Protein AF-A0A644VSB3-F1 (afdb_monomer_lite)

Foldseek 3Di:
DVVVVVVVVVVVQLPDPVNLVVLLVQLLVLLLVLLLCVPPVVVVCVVCVVVVVVNVVSVVSNCPPPPPVPDDPVVVVVVVVVVVVSSVVSNVVSVVVVVVD

pLDDT: mean 81.95, std 6.51, range [53.31, 89.56]

Secondary structure (DSSP, 8-state):
-HHHHHHHHHHHHHHSHHHHHHHHHHHHHHHHHHHHHHHH-HHHHHH-HHHHHHHHHHHHGGGTT--GGGS-HHHHHHHHHHHHHHHHHHHHHHHHHHHH-

Organism: NCBI:txid1076179

Radius of gyration: 17.25 Å; chains: 1; bounding box: 35×24×54 Å

Sequence (101 aa):
MKTNYFIRNIKVLCNKKIFIYFVRGIGWIVLPIAIHIGLFHKGVLDEYPILSLVFVLIFLLTDYKVKYKDMKTSKRVIILLSYLVACIICGYIVYIIGCKF

Structure (mmCIF, N/CA/C/O backbone):
data_AF-A0A644VSB3-F1
#
_entry.id   AF-A0A644VSB3-F1
#
loop_
_atom_site.group_PDB
_atom_site.id
_atom_site.type_symbol
_atom_site.label_atom_id
_atom_site.label_alt_id
_atom_site.label_comp_id
_atom_site.label_asym_id
_atom_site.label_entity_id
_atom_site.label_seq_id
_atom_site.pdbx_PDB_ins_code
_atom_site.Cartn_x
_atom_site.Cartn_y
_atom_site.Cartn_z
_atom_site.occupancy
_atom_site.B_iso_or_equiv
_atom_site.auth_seq_id
_atom_site.auth_comp_id
_atom_site.auth_asym_id
_atom_site.auth_atom_id
_atom_site.pdbx_PDB_model_num
ATOM 1 N N . MET A 1 1 ? 7.104 -13.230 32.520 1.00 56.09 1 MET A N 1
ATOM 2 C CA . MET A 1 1 ? 6.614 -11.859 32.828 1.00 56.09 1 MET A CA 1
ATOM 3 C C . MET A 1 1 ? 7.087 -10.787 31.826 1.00 56.09 1 MET A C 1
ATOM 5 O O . MET A 1 1 ? 6.279 -9.945 31.454 1.00 56.09 1 MET A O 1
ATOM 9 N N . LYS A 1 2 ? 8.336 -10.833 31.319 1.00 57.22 2 LYS A N 1
ATOM 10 C CA . LYS A 1 2 ? 8.888 -9.885 30.315 1.00 57.22 2 LYS A CA 1
ATOM 11 C C . LYS A 1 2 ? 8.125 -9.835 28.975 1.00 57.22 2 LYS A C 1
ATOM 13 O O . LYS A 1 2 ? 7.913 -8.757 28.429 1.00 57.22 2 LYS A O 1
ATOM 18 N N . THR A 1 3 ? 7.648 -10.979 28.483 1.00 61.91 3 THR A N 1
ATOM 19 C CA . THR A 1 3 ? 6.944 -11.096 27.190 1.00 61.91 3 THR A CA 1
ATOM 20 C C . THR A 1 3 ? 5.630 -10.306 27.154 1.00 61.91 3 THR A C 1
ATOM 22 O O . THR A 1 3 ? 5.339 -9.632 26.169 1.00 61.91 3 THR A O 1
ATOM 25 N N . ASN A 1 4 ? 4.878 -10.283 28.262 1.00 67.12 4 ASN A N 1
ATOM 26 C CA . ASN A 1 4 ? 3.623 -9.527 28.361 1.00 67.12 4 ASN A CA 1
ATOM 27 C C . ASN A 1 4 ? 3.839 -8.009 28.332 1.00 67.12 4 ASN A C 1
ATOM 29 O O . ASN A 1 4 ? 3.020 -7.281 27.772 1.00 67.12 4 ASN A O 1
ATOM 33 N N . TYR A 1 5 ? 4.951 -7.523 28.886 1.00 70.19 5 TYR A N 1
ATOM 34 C CA . TYR A 1 5 ? 5.306 -6.104 28.826 1.00 70.19 5 TYR A CA 1
ATOM 35 C C . TYR A 1 5 ? 5.693 -5.669 27.410 1.00 70.19 5 TYR A C 1
ATOM 37 O O . TYR A 1 5 ? 5.252 -4.619 26.942 1.00 70.19 5 TYR A O 1
ATOM 45 N N . PHE A 1 6 ? 6.460 -6.502 26.704 1.00 71.75 6 PHE A N 1
ATOM 46 C CA . PHE A 1 6 ? 6.876 -6.231 25.330 1.00 71.75 6 PHE A CA 1
ATOM 47 C C . PHE A 1 6 ? 5.682 -6.171 24.365 1.00 71.75 6 PHE A C 1
ATOM 49 O O . PHE A 1 6 ? 5.517 -5.190 23.639 1.00 71.75 6 PHE A O 1
ATOM 56 N N . ILE A 1 7 ? 4.781 -7.159 24.436 1.00 74.88 7 ILE A N 1
ATOM 57 C CA . ILE A 1 7 ? 3.549 -7.193 23.631 1.00 74.88 7 ILE A CA 1
ATOM 58 C C . ILE A 1 7 ? 2.678 -5.958 23.912 1.00 74.88 7 ILE A C 1
ATOM 60 O O . ILE A 1 7 ? 2.122 -5.355 22.989 1.00 74.88 7 ILE A O 1
ATOM 64 N N . ARG A 1 8 ? 2.587 -5.528 25.180 1.00 76.44 8 ARG A N 1
ATOM 65 C CA . ARG A 1 8 ? 1.825 -4.332 25.562 1.00 76.44 8 ARG A CA 1
ATOM 66 C C . ARG A 1 8 ? 2.420 -3.061 24.955 1.00 76.44 8 ARG A C 1
ATOM 68 O O . ARG A 1 8 ? 1.668 -2.250 24.417 1.00 76.44 8 ARG A O 1
ATOM 75 N N . ASN A 1 9 ? 3.742 -2.907 24.983 1.00 79.94 9 ASN A N 1
ATOM 76 C CA . ASN A 1 9 ? 4.417 -1.749 24.392 1.00 79.94 9 ASN A CA 1
ATOM 77 C C . ASN A 1 9 ? 4.254 -1.684 22.870 1.00 79.94 9 ASN A C 1
ATOM 79 O O . ASN A 1 9 ? 3.960 -0.609 22.344 1.00 79.94 9 ASN A O 1
ATOM 83 N N . ILE A 1 10 ? 4.355 -2.818 22.168 1.00 78.69 10 ILE A N 1
ATOM 84 C CA . ILE A 1 10 ? 4.089 -2.876 20.722 1.00 78.69 10 ILE A CA 1
ATOM 85 C C . ILE A 1 10 ? 2.650 -2.450 20.432 1.00 78.69 10 ILE A C 1
ATOM 87 O O . ILE A 1 10 ? 2.411 -1.604 19.572 1.00 78.69 10 ILE A O 1
ATOM 91 N N . LYS A 1 11 ? 1.679 -2.969 21.190 1.00 79.81 11 LYS A N 1
ATOM 92 C CA . LYS A 1 11 ? 0.265 -2.618 21.009 1.00 79.81 11 LYS A CA 1
ATOM 93 C C . LYS A 1 11 ? 0.015 -1.117 21.185 1.00 79.81 11 LYS A C 1
ATOM 95 O O . LYS A 1 11 ? -0.740 -0.531 20.406 1.00 79.81 11 LYS A O 1
ATOM 100 N N . VAL A 1 12 ? 0.661 -0.494 22.174 1.00 81.88 12 VAL A N 1
ATOM 101 C CA . VAL A 1 12 ? 0.588 0.956 22.412 1.00 81.88 12 VAL A CA 1
ATOM 102 C C . VAL A 1 12 ? 1.189 1.730 21.240 1.00 81.88 12 VAL A C 1
ATOM 104 O O . VAL A 1 12 ? 0.543 2.649 20.736 1.00 81.88 12 VAL A O 1
ATOM 107 N N . LEU A 1 13 ? 2.372 1.339 20.759 1.00 79.56 13 LEU A N 1
ATOM 108 C CA . LEU A 1 13 ? 3.027 1.979 19.617 1.00 79.56 13 LEU A CA 1
ATOM 109 C C . LEU A 1 13 ? 2.170 1.881 18.349 1.00 79.56 13 LEU A C 1
ATOM 111 O O . LEU A 1 13 ? 1.865 2.900 17.732 1.00 79.56 13 LEU A O 1
ATOM 115 N N . CYS A 1 14 ? 1.688 0.681 18.022 1.00 79.94 14 CYS A N 1
ATOM 116 C CA . CYS A 1 14 ? 0.847 0.420 16.858 1.00 79.94 14 CYS A CA 1
ATOM 117 C C . CYS A 1 14 ? -0.478 1.199 16.876 1.00 79.94 14 CYS A C 1
ATOM 119 O O . CYS A 1 14 ? -1.091 1.375 15.823 1.00 79.94 14 CYS A O 1
ATOM 121 N N . ASN A 1 15 ? -0.983 1.597 18.052 1.00 84.81 15 ASN A N 1
ATOM 122 C CA . ASN A 1 15 ? -2.210 2.387 18.219 1.00 84.81 15 ASN A CA 1
ATOM 123 C C . ASN A 1 15 ? -1.987 3.902 18.111 1.00 84.81 15 ASN A C 1
ATOM 125 O O . ASN A 1 15 ? -2.969 4.642 18.016 1.00 84.81 15 ASN A O 1
ATOM 129 N N . LYS A 1 16 ? -0.740 4.388 18.108 1.00 88.00 16 LYS A N 1
ATOM 130 C CA . LYS A 1 16 ? -0.477 5.817 17.917 1.00 88.00 16 LYS A CA 1
ATOM 131 C C . LYS A 1 16 ? -0.878 6.228 16.503 1.00 88.00 16 LYS A C 1
ATOM 133 O O . LYS A 1 16 ? -0.476 5.587 15.535 1.00 88.00 16 LYS A O 1
ATOM 138 N N . LYS A 1 17 ? -1.612 7.342 16.377 1.00 84.88 17 LYS A N 1
ATOM 139 C CA . LYS A 1 17 ? -2.024 7.899 15.074 1.00 84.88 17 LYS A CA 1
ATOM 140 C C . LYS A 1 17 ? -0.834 8.050 14.123 1.00 84.88 17 LYS A C 1
ATOM 142 O O . LYS A 1 17 ? -0.920 7.619 12.983 1.00 84.88 17 LYS A O 1
ATOM 147 N N . ILE A 1 18 ? 0.284 8.575 14.628 1.00 85.44 18 ILE A N 1
ATOM 148 C CA . ILE A 1 18 ? 1.532 8.766 13.871 1.00 85.44 18 ILE A CA 1
ATOM 149 C C . ILE A 1 18 ? 2.010 7.452 13.245 1.00 85.44 18 ILE A C 1
ATOM 151 O O . ILE A 1 18 ? 2.289 7.411 12.055 1.00 85.44 18 ILE A O 1
ATOM 155 N N . PHE A 1 19 ? 2.038 6.363 14.018 1.00 86.81 19 PHE A N 1
ATOM 156 C CA . PHE A 1 19 ? 2.463 5.058 13.514 1.00 86.81 19 PHE A CA 1
ATOM 157 C C . PHE A 1 19 ? 1.500 4.515 12.452 1.00 86.81 19 PHE A C 1
ATOM 159 O O . PHE A 1 19 ? 1.931 3.958 11.449 1.00 86.81 19 PHE A O 1
ATOM 166 N N . ILE A 1 20 ? 0.192 4.709 12.641 1.00 87.75 20 ILE A N 1
ATOM 167 C CA . ILE A 1 20 ? -0.815 4.300 11.654 1.00 87.75 20 ILE A CA 1
ATOM 168 C C . ILE A 1 20 ? -0.594 5.044 10.334 1.00 87.75 20 ILE A C 1
ATOM 170 O O . ILE A 1 20 ? -0.508 4.403 9.293 1.00 87.75 20 ILE A O 1
ATOM 174 N N . TYR A 1 21 ? -0.461 6.372 10.369 1.00 85.44 21 TYR A N 1
ATOM 175 C CA . TYR A 1 21 ? -0.207 7.165 9.164 1.00 85.44 21 TYR A CA 1
ATOM 176 C C . TYR A 1 21 ? 1.143 6.841 8.520 1.00 85.44 21 TYR A C 1
ATOM 178 O O . TYR A 1 21 ? 1.222 6.813 7.298 1.00 85.44 21 TYR A O 1
ATOM 186 N N . PHE A 1 22 ? 2.168 6.531 9.316 1.00 87.50 22 PHE A N 1
ATOM 187 C CA . PHE A 1 22 ? 3.471 6.097 8.816 1.00 87.50 22 PHE A CA 1
ATOM 188 C C . PHE A 1 22 ? 3.370 4.801 8.000 1.00 87.50 22 PHE A C 1
ATOM 190 O O . PHE A 1 22 ? 3.813 4.760 6.856 1.00 87.50 22 PHE A O 1
ATOM 197 N N . VAL A 1 23 ? 2.710 3.771 8.544 1.00 87.62 23 VAL A N 1
ATOM 198 C CA . VAL A 1 23 ? 2.491 2.494 7.839 1.00 87.62 23 VAL A CA 1
ATOM 199 C C . VAL A 1 23 ? 1.692 2.701 6.551 1.00 87.62 23 VAL A C 1
ATOM 201 O O . VAL A 1 23 ? 2.045 2.148 5.511 1.00 87.62 23 VAL A O 1
ATOM 204 N N . ARG A 1 24 ? 0.655 3.546 6.590 1.00 88.56 24 ARG A N 1
ATOM 205 C CA . ARG A 1 24 ? -0.122 3.873 5.387 1.00 88.56 24 ARG A CA 1
ATOM 206 C C . ARG A 1 24 ? 0.714 4.602 4.341 1.00 88.56 24 ARG A C 1
ATOM 208 O O . ARG A 1 24 ? 0.608 4.282 3.164 1.00 88.56 24 ARG A O 1
ATOM 215 N N . GLY A 1 25 ? 1.545 5.555 4.764 1.00 85.88 25 GLY A N 1
ATOM 216 C CA . GLY A 1 25 ? 2.443 6.302 3.884 1.00 85.88 25 GLY A CA 1
ATOM 217 C C . GLY A 1 25 ? 3.420 5.391 3.144 1.00 85.88 25 GLY A C 1
ATOM 218 O O . GLY A 1 25 ? 3.588 5.544 1.939 1.00 85.88 25 GLY A O 1
ATOM 219 N N . ILE A 1 26 ? 3.981 4.388 3.830 1.00 88.00 26 ILE A N 1
ATOM 220 C CA . ILE A 1 26 ? 4.821 3.364 3.191 1.00 88.00 26 ILE A CA 1
ATOM 221 C C . ILE A 1 26 ? 4.044 2.650 2.083 1.00 88.00 26 ILE A C 1
ATOM 223 O O . ILE A 1 26 ? 4.533 2.567 0.961 1.00 88.00 26 ILE A O 1
ATOM 227 N N . GLY A 1 27 ? 2.819 2.198 2.364 1.00 86.12 27 GLY A N 1
ATOM 228 C CA . GLY A 1 27 ? 1.976 1.551 1.357 1.00 86.12 27 GLY A CA 1
ATOM 229 C C . GLY A 1 27 ? 1.748 2.422 0.111 1.00 86.12 27 GLY A C 1
ATOM 230 O O . GLY A 1 27 ? 1.848 1.931 -1.012 1.00 86.12 27 GLY A O 1
ATOM 231 N N . TRP A 1 28 ? 1.521 3.726 0.300 1.00 84.75 28 TRP A N 1
ATOM 232 C CA . TRP A 1 28 ? 1.327 4.678 -0.800 1.00 84.75 28 TRP A CA 1
ATOM 233 C C . TRP A 1 28 ? 2.592 4.932 -1.625 1.00 84.75 28 TRP A C 1
ATOM 235 O O . TRP A 1 28 ? 2.480 5.154 -2.825 1.00 84.75 28 TRP A O 1
ATOM 245 N N . ILE A 1 29 ? 3.781 4.884 -1.017 1.00 86.31 29 ILE A N 1
ATOM 246 C CA . ILE A 1 29 ? 5.067 5.036 -1.723 1.00 86.31 29 ILE A CA 1
ATOM 247 C C . ILE A 1 29 ? 5.420 3.768 -2.504 1.00 86.31 29 ILE A C 1
ATOM 249 O O . ILE A 1 29 ? 5.966 3.842 -3.602 1.00 86.31 29 ILE A O 1
ATOM 253 N N . VAL A 1 30 ? 5.103 2.595 -1.957 1.00 87.25 30 VAL A N 1
ATOM 254 C CA . VAL A 1 30 ? 5.406 1.317 -2.613 1.00 87.25 30 VAL A CA 1
ATOM 255 C C . VAL A 1 30 ? 4.531 1.083 -3.845 1.00 87.25 30 VAL A C 1
ATOM 257 O O . VAL A 1 30 ? 4.990 0.469 -4.805 1.00 87.25 30 VAL A O 1
ATOM 260 N N . LEU A 1 31 ? 3.313 1.626 -3.866 1.00 84.50 31 LEU A N 1
ATOM 261 C CA . LEU A 1 31 ? 2.397 1.513 -5.000 1.00 84.50 31 LEU A CA 1
ATOM 262 C C . LEU A 1 31 ? 3.003 1.973 -6.350 1.00 84.50 31 LEU A C 1
ATOM 264 O O . LEU A 1 31 ? 3.047 1.158 -7.271 1.00 84.50 31 LEU A O 1
ATOM 268 N N . PRO A 1 32 ? 3.503 3.215 -6.517 1.00 84.00 32 PRO A N 1
ATOM 269 C CA . PRO A 1 32 ? 4.103 3.650 -7.779 1.00 84.00 32 PRO A CA 1
ATOM 270 C C . PRO A 1 32 ? 5.374 2.869 -8.138 1.00 84.00 32 PRO A C 1
ATOM 272 O O . PRO A 1 32 ? 5.617 2.642 -9.319 1.00 84.00 32 PRO A O 1
ATOM 275 N N . ILE A 1 33 ? 6.152 2.412 -7.150 1.00 85.12 33 ILE A N 1
ATOM 276 C CA . ILE A 1 33 ? 7.348 1.583 -7.379 1.00 85.12 33 ILE A CA 1
ATOM 277 C C . ILE A 1 33 ? 6.949 0.235 -7.985 1.00 85.12 33 ILE A C 1
ATOM 279 O O . ILE A 1 33 ? 7.503 -0.178 -9.002 1.00 85.12 33 ILE A O 1
ATOM 283 N N . ALA A 1 34 ? 5.953 -0.428 -7.396 1.00 86.38 34 ALA A N 1
ATOM 284 C CA . ALA A 1 34 ? 5.440 -1.697 -7.896 1.00 86.38 34 ALA A CA 1
ATOM 285 C C . ALA A 1 34 ? 4.874 -1.552 -9.318 1.00 86.38 34 ALA A C 1
ATOM 287 O O . ALA A 1 34 ? 5.140 -2.392 -10.177 1.00 86.38 34 ALA A O 1
ATOM 288 N N . ILE A 1 35 ? 4.151 -0.459 -9.590 1.00 84.94 35 ILE A N 1
ATOM 289 C CA . ILE A 1 35 ? 3.622 -0.170 -10.928 1.00 84.94 35 ILE A CA 1
ATOM 290 C C . ILE A 1 35 ? 4.757 0.085 -11.931 1.00 84.94 35 ILE A C 1
ATOM 292 O O . ILE A 1 35 ? 4.712 -0.438 -13.041 1.00 84.94 35 ILE A O 1
ATOM 296 N N . HIS A 1 36 ? 5.794 0.834 -11.549 1.00 85.44 36 HIS A N 1
ATOM 297 C CA . HIS A 1 36 ? 6.951 1.082 -12.410 1.00 85.44 36 HIS A CA 1
ATOM 298 C C . HIS A 1 36 ? 7.659 -0.219 -12.802 1.00 85.44 36 HIS A C 1
ATOM 300 O O . HIS A 1 36 ? 7.924 -0.452 -13.980 1.00 85.44 36 HIS A O 1
ATOM 306 N N . ILE A 1 37 ? 7.908 -1.097 -11.828 1.00 85.25 37 ILE A N 1
ATOM 307 C CA . ILE A 1 37 ? 8.525 -2.403 -12.077 1.00 85.25 37 ILE A CA 1
ATOM 308 C C . ILE A 1 37 ? 7.619 -3.257 -12.971 1.00 85.25 37 ILE A C 1
ATOM 310 O O . ILE A 1 37 ? 8.095 -3.830 -13.944 1.00 85.25 37 ILE A O 1
ATOM 314 N N . GLY A 1 38 ? 6.312 -3.296 -12.702 1.00 83.75 38 GLY A N 1
ATOM 315 C CA . GLY A 1 38 ? 5.370 -4.074 -13.509 1.00 83.75 38 GLY A CA 1
ATOM 316 C C . GLY A 1 38 ? 5.247 -3.607 -14.962 1.00 83.75 38 GLY A C 1
ATOM 317 O O . GLY A 1 38 ? 5.094 -4.443 -15.850 1.00 83.75 38 GLY A O 1
ATOM 318 N N . LEU A 1 39 ? 5.334 -2.298 -15.213 1.00 82.88 39 LEU A N 1
ATOM 319 C CA . LEU A 1 39 ? 5.218 -1.726 -16.557 1.00 82.88 39 LEU A CA 1
ATOM 320 C C . LEU A 1 39 ? 6.523 -1.807 -17.358 1.00 82.88 39 LEU A C 1
ATOM 322 O O . LEU A 1 39 ? 6.484 -2.163 -18.532 1.00 82.88 39 LEU A O 1
ATOM 326 N N . PHE A 1 40 ? 7.664 -1.485 -16.744 1.00 83.38 40 PHE A N 1
ATOM 327 C CA . PHE A 1 40 ? 8.939 -1.321 -17.458 1.00 83.38 40 PHE A CA 1
ATOM 328 C C . PHE A 1 40 ? 9.917 -2.485 -17.264 1.00 83.38 40 PHE A C 1
ATOM 330 O O . PHE A 1 40 ? 10.795 -2.695 -18.091 1.00 83.38 40 PHE A O 1
ATOM 337 N N . HIS A 1 41 ? 9.761 -3.265 -16.194 1.00 83.31 41 HIS A N 1
ATOM 338 C CA . HIS A 1 41 ? 10.688 -4.329 -15.801 1.00 83.31 41 HIS A CA 1
ATOM 339 C C . HIS A 1 41 ? 9.941 -5.636 -15.528 1.00 83.31 41 HIS A C 1
ATOM 341 O O . HIS A 1 41 ? 10.247 -6.353 -14.577 1.00 83.31 41 HIS A O 1
ATOM 347 N N . LYS A 1 42 ? 8.943 -5.955 -16.361 1.00 78.25 42 LYS A N 1
ATOM 348 C CA . LYS A 1 42 ? 8.054 -7.107 -16.158 1.00 78.25 42 LYS A CA 1
ATOM 349 C C . LYS A 1 42 ? 8.810 -8.425 -15.918 1.00 78.25 42 LYS A C 1
ATOM 351 O O . LYS A 1 42 ? 8.400 -9.196 -15.056 1.00 78.25 42 LYS A O 1
ATOM 356 N N . GLY A 1 43 ? 9.954 -8.622 -16.581 1.00 78.69 43 GLY A N 1
ATOM 357 C CA . GLY A 1 43 ? 10.815 -9.795 -16.379 1.00 78.69 43 GLY A CA 1
ATOM 358 C C . GLY A 1 43 ? 11.280 -9.996 -14.930 1.00 78.69 43 GLY A C 1
ATOM 359 O O . GLY A 1 43 ? 11.409 -11.130 -14.490 1.00 78.69 43 GLY A O 1
ATOM 360 N N . VAL A 1 44 ? 11.427 -8.922 -14.146 1.00 76.81 44 VAL A N 1
ATOM 361 C CA . VAL A 1 44 ? 11.786 -8.998 -12.718 1.00 76.81 44 VAL A CA 1
ATOM 362 C C . VAL A 1 44 ? 10.658 -9.617 -11.889 1.00 76.81 44 VAL A C 1
ATOM 364 O O . VAL A 1 44 ? 10.921 -10.340 -10.932 1.00 76.81 44 VAL A O 1
ATOM 367 N N . LEU A 1 45 ? 9.394 -9.358 -12.234 1.00 77.62 45 LEU A N 1
ATOM 368 C CA . LEU A 1 45 ? 8.262 -9.961 -11.523 1.00 77.62 45 LEU A CA 1
ATOM 369 C C . LEU A 1 45 ? 8.079 -11.436 -11.885 1.00 77.62 45 LEU A C 1
ATOM 371 O O . LEU A 1 45 ? 7.673 -12.215 -11.024 1.00 77.62 45 LEU A O 1
ATOM 375 N N . ASP A 1 46 ? 8.394 -11.803 -13.128 1.00 78.75 46 ASP A N 1
ATOM 376 C CA . ASP A 1 46 ? 8.331 -13.186 -13.603 1.00 78.75 46 ASP A CA 1
ATOM 377 C C . ASP A 1 46 ? 9.463 -14.037 -12.993 1.00 78.75 46 ASP A C 1
ATOM 379 O O . ASP A 1 46 ? 9.243 -15.186 -12.614 1.00 78.75 46 ASP A O 1
ATOM 383 N N . GLU A 1 47 ? 10.656 -13.458 -12.825 1.00 86.25 47 GLU A N 1
ATOM 384 C CA . GLU A 1 47 ? 11.812 -14.117 -12.205 1.00 86.25 47 GLU A CA 1
ATOM 385 C C . GLU A 1 47 ? 11.700 -14.181 -10.668 1.00 86.25 47 GLU A C 1
ATOM 387 O O . GLU A 1 47 ? 12.087 -15.175 -10.050 1.00 86.25 47 GLU A O 1
ATOM 392 N N . TYR A 1 48 ? 11.107 -13.158 -10.039 1.00 82.50 48 TYR A N 1
ATOM 393 C CA . TYR A 1 48 ? 10.964 -13.052 -8.583 1.00 82.50 48 TYR A CA 1
ATOM 394 C C . TYR A 1 48 ? 9.491 -12.9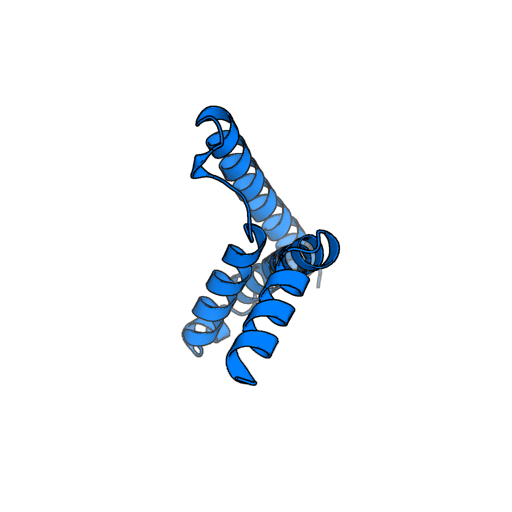01 -8.161 1.00 82.50 48 TYR A C 1
ATOM 396 O O . TYR A 1 48 ? 9.079 -11.840 -7.679 1.00 82.50 48 TYR A O 1
ATOM 404 N N . PRO A 1 49 ? 8.676 -13.972 -8.223 1.00 80.56 49 PRO A N 1
ATOM 405 C CA . PRO A 1 49 ? 7.256 -13.916 -7.854 1.00 80.56 49 PRO A CA 1
ATOM 406 C C . PRO A 1 49 ? 7.032 -13.544 -6.378 1.00 80.56 49 PRO A C 1
ATOM 408 O O . PRO A 1 49 ? 6.019 -12.935 -6.025 1.00 80.56 49 PRO A O 1
ATOM 411 N N . ILE A 1 50 ? 8.004 -13.843 -5.508 1.00 85.88 50 ILE A N 1
ATOM 412 C CA . ILE A 1 50 ? 7.997 -13.430 -4.096 1.00 85.88 50 ILE A CA 1
ATOM 413 C C . ILE A 1 50 ? 7.968 -11.900 -3.979 1.00 85.88 50 ILE A C 1
ATOM 415 O O . ILE A 1 50 ? 7.281 -11.367 -3.110 1.00 85.88 50 ILE A O 1
ATOM 419 N N . LEU A 1 51 ? 8.660 -11.183 -4.867 1.00 77.88 51 LEU A N 1
ATOM 420 C CA . LEU A 1 51 ? 8.695 -9.723 -4.864 1.00 77.88 51 LEU A CA 1
ATOM 421 C C . LEU A 1 51 ? 7.314 -9.133 -5.183 1.00 77.88 51 LEU A C 1
ATOM 423 O O . LEU A 1 51 ? 6.867 -8.206 -4.509 1.00 77.88 51 LEU A O 1
ATOM 427 N N . SER A 1 52 ? 6.601 -9.728 -6.143 1.00 79.56 52 SER A N 1
ATOM 428 C CA . SER A 1 52 ? 5.210 -9.371 -6.450 1.00 79.56 52 SER A CA 1
ATOM 429 C C . SER A 1 52 ? 4.301 -9.555 -5.228 1.00 79.56 52 SER A C 1
ATOM 431 O O . SER A 1 52 ? 3.548 -8.654 -4.853 1.00 79.56 52 SER A O 1
ATOM 433 N N . LEU A 1 53 ? 4.441 -10.684 -4.526 1.00 82.06 53 LEU A N 1
ATOM 434 C CA . LEU A 1 53 ? 3.681 -10.965 -3.307 1.00 82.06 53 LEU A CA 1
ATOM 435 C C . LEU A 1 53 ? 3.993 -9.959 -2.184 1.00 82.06 53 LEU A C 1
ATOM 437 O O . LEU A 1 53 ? 3.080 -9.505 -1.491 1.00 82.06 53 LEU A O 1
ATOM 441 N N . VAL A 1 54 ? 5.258 -9.554 -2.037 1.00 84.50 54 VAL A N 1
ATOM 442 C CA . VAL A 1 54 ? 5.676 -8.504 -1.095 1.00 84.50 54 VAL A CA 1
ATOM 443 C C . VAL A 1 54 ? 5.042 -7.158 -1.450 1.00 84.50 54 VAL A C 1
ATOM 445 O O . VAL A 1 54 ? 4.527 -6.484 -0.557 1.00 84.50 54 VAL A O 1
ATOM 448 N N . PHE A 1 55 ? 5.002 -6.775 -2.729 1.00 83.12 55 PHE A N 1
ATOM 449 C CA . PHE A 1 55 ? 4.337 -5.538 -3.148 1.00 83.12 55 PHE A CA 1
ATOM 450 C C . PHE A 1 55 ? 2.841 -5.544 -2.836 1.00 83.12 55 PHE A C 1
ATOM 452 O O . PHE A 1 55 ? 2.330 -4.555 -2.311 1.00 83.12 55 PHE A O 1
ATOM 459 N N . VAL A 1 56 ? 2.149 -6.662 -3.069 1.00 80.88 56 VAL A N 1
ATOM 460 C CA . VAL A 1 56 ? 0.727 -6.805 -2.717 1.00 80.88 56 VAL A CA 1
ATOM 461 C C . VAL A 1 56 ? 0.520 -6.707 -1.204 1.00 80.88 56 VAL A C 1
ATOM 463 O O . VAL A 1 56 ? -0.367 -5.988 -0.747 1.00 80.88 56 VAL A O 1
ATOM 466 N N . LEU A 1 57 ? 1.356 -7.374 -0.403 1.00 82.31 57 LEU A N 1
ATOM 467 C CA . LEU A 1 57 ? 1.283 -7.296 1.059 1.00 82.31 57 LEU A CA 1
ATOM 468 C C . LEU A 1 57 ? 1.492 -5.870 1.573 1.00 82.31 57 LEU A C 1
ATOM 470 O O . LEU A 1 57 ? 0.751 -5.420 2.446 1.00 82.31 57 LEU A O 1
ATOM 474 N N . ILE A 1 58 ? 2.474 -5.149 1.031 1.00 83.19 58 ILE A N 1
ATOM 475 C CA . ILE A 1 58 ? 2.732 -3.759 1.413 1.00 83.19 58 ILE A CA 1
ATOM 476 C C . ILE A 1 58 ? 1.595 -2.849 0.940 1.00 83.19 58 ILE A C 1
ATOM 478 O O . ILE A 1 58 ? 1.209 -1.931 1.663 1.00 83.19 58 ILE A O 1
ATOM 482 N N . PHE A 1 59 ? 0.996 -3.123 -0.219 1.00 78.94 59 PHE A N 1
ATOM 483 C CA . PHE A 1 59 ? -0.1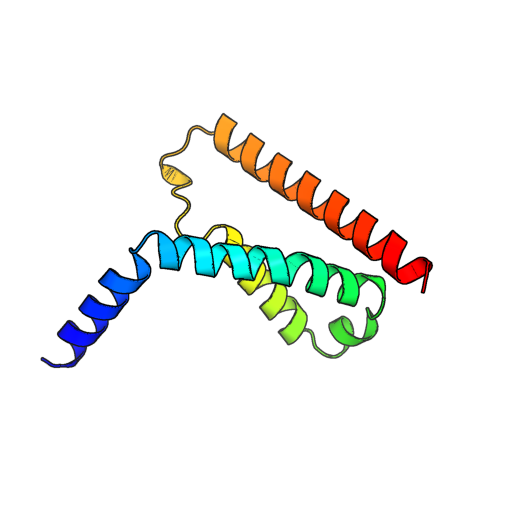84 -2.396 -0.669 1.00 78.94 59 PHE A CA 1
ATOM 484 C C . PHE A 1 59 ? -1.343 -2.547 0.321 1.00 78.94 59 PHE A C 1
ATOM 486 O O . PHE A 1 59 ? -1.941 -1.545 0.699 1.00 78.94 59 PHE A O 1
ATOM 493 N N . LEU A 1 60 ? -1.590 -3.74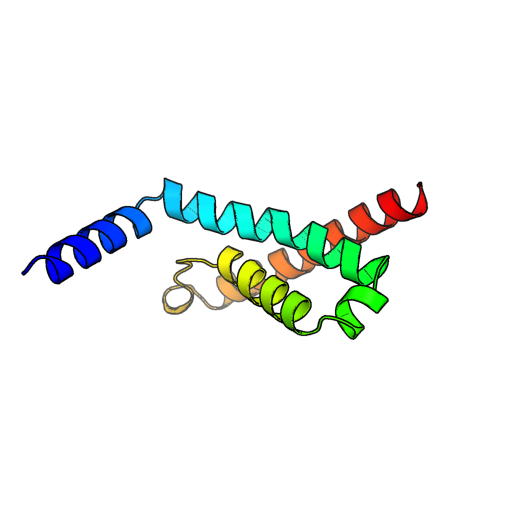6 0.859 1.00 79.94 60 LEU A N 1
ATOM 494 C CA . LEU A 1 60 ? -2.613 -3.963 1.895 1.00 79.94 60 LEU A CA 1
ATOM 495 C C . LEU A 1 60 ? -2.348 -3.167 3.190 1.00 79.94 60 LEU A C 1
ATOM 497 O O . LEU A 1 60 ? -3.274 -2.915 3.964 1.00 79.94 60 LEU A O 1
ATOM 501 N N . LEU A 1 61 ? -1.111 -2.712 3.431 1.00 83.56 61 LEU A N 1
ATOM 502 C CA . LEU A 1 61 ? -0.790 -1.835 4.561 1.00 83.56 61 LEU A CA 1
ATOM 503 C C . LEU A 1 61 ? -1.323 -0.402 4.388 1.00 83.56 61 LEU A C 1
ATOM 505 O O . LEU A 1 61 ? -1.461 0.300 5.394 1.00 83.56 61 LEU A O 1
ATOM 509 N N . THR A 1 62 ? -1.692 0.037 3.177 1.00 81.62 62 THR A N 1
ATOM 510 C CA . THR A 1 62 ? -2.396 1.328 2.982 1.00 81.62 62 THR A CA 1
ATOM 511 C C . THR A 1 62 ? -3.715 1.378 3.754 1.00 81.62 62 THR A C 1
ATOM 513 O O . THR A 1 62 ? -4.117 2.430 4.258 1.00 81.62 62 THR A O 1
ATOM 516 N N . ASP A 1 63 ? -4.314 0.211 3.976 1.00 82.50 63 ASP A N 1
ATOM 517 C CA . ASP A 1 63 ? -5.543 0.019 4.731 1.00 82.50 63 ASP A CA 1
ATOM 518 C C . ASP A 1 63 ? -5.324 -0.352 6.202 1.00 82.50 63 ASP A C 1
ATOM 520 O O . ASP A 1 63 ? -6.264 -0.700 6.929 1.00 82.50 63 ASP A O 1
ATOM 524 N N . TYR A 1 64 ? -4.092 -0.216 6.700 1.00 82.25 64 TYR A N 1
ATOM 525 C CA . TYR A 1 64 ? -3.767 -0.532 8.083 1.00 82.25 64 TYR A CA 1
ATOM 526 C C . TYR A 1 64 ? -4.684 0.217 9.067 1.00 82.25 64 TYR A C 1
ATOM 528 O O . TYR A 1 64 ? -4.810 1.451 9.060 1.00 82.25 64 TYR A O 1
ATOM 536 N N . LYS A 1 65 ? -5.355 -0.560 9.929 1.00 79.94 65 LYS A N 1
ATOM 537 C CA . LYS A 1 65 ? -6.343 -0.108 10.928 1.00 79.94 65 LYS A CA 1
ATOM 538 C C . LYS A 1 65 ? -7.534 0.680 10.380 1.00 79.94 65 LYS A C 1
ATOM 540 O O . LYS A 1 65 ? -8.182 1.413 11.132 1.00 79.94 65 LYS A O 1
ATOM 545 N N . VAL A 1 66 ? -7.872 0.529 9.103 1.00 81.31 66 VAL A N 1
ATOM 546 C CA . VAL A 1 66 ? -9.171 0.989 8.604 1.00 81.31 66 VAL A CA 1
ATOM 547 C C . VAL A 1 66 ? -10.255 0.046 9.132 1.00 81.31 66 VAL A C 1
ATOM 549 O O . VAL A 1 66 ? -10.248 -1.157 8.881 1.00 81.31 66 VAL A O 1
ATOM 552 N N . LYS A 1 67 ? -11.200 0.582 9.912 1.00 82.88 67 LYS A N 1
ATOM 553 C CA . LYS A 1 67 ? -12.315 -0.194 10.473 1.00 82.88 67 LYS A CA 1
ATOM 554 C C . LYS A 1 67 ? -13.423 -0.377 9.443 1.00 82.88 67 LYS A C 1
ATOM 556 O O . LYS A 1 67 ? -14.498 0.201 9.575 1.00 82.88 67 LYS A O 1
ATOM 561 N N . TYR A 1 68 ? -13.168 -1.186 8.418 1.00 79.06 68 TYR A N 1
ATOM 562 C CA . TYR A 1 68 ? -14.148 -1.417 7.360 1.00 79.06 68 TYR A CA 1
ATOM 563 C C . TYR A 1 68 ? -15.472 -1.945 7.909 1.00 79.06 68 TYR A C 1
ATOM 565 O O . TYR A 1 68 ? -16.510 -1.412 7.543 1.00 79.06 68 TYR A O 1
ATOM 573 N N . LYS A 1 69 ? -15.449 -2.899 8.852 1.00 79.50 69 LYS A N 1
ATOM 574 C CA . LYS A 1 69 ? -16.651 -3.533 9.429 1.00 79.50 69 LYS A CA 1
ATOM 575 C C . LYS A 1 69 ? -17.671 -2.537 10.008 1.00 79.50 69 LYS A C 1
ATOM 577 O O . LYS A 1 69 ? -18.866 -2.756 9.841 1.00 79.50 69 LYS A O 1
ATOM 582 N N . ASP A 1 70 ? -17.205 -1.429 10.579 1.00 85.38 70 ASP A N 1
ATOM 583 C CA . ASP A 1 70 ? -18.055 -0.406 11.207 1.00 85.38 70 ASP A CA 1
ATOM 584 C C . ASP A 1 70 ? -18.502 0.690 10.215 1.00 85.38 70 ASP A C 1
ATOM 586 O O . ASP A 1 70 ? -19.304 1.563 10.545 1.00 85.38 70 ASP A O 1
ATOM 590 N N . MET A 1 71 ? -17.985 0.679 8.980 1.00 85.81 71 MET A N 1
ATOM 591 C CA . MET A 1 71 ? -18.340 1.653 7.946 1.00 85.81 71 MET A CA 1
ATOM 592 C C . MET A 1 71 ? -19.563 1.213 7.139 1.00 85.81 71 MET A C 1
ATOM 594 O O . MET A 1 71 ? -19.669 0.049 6.745 1.00 85.81 71 MET A O 1
ATOM 598 N N . LYS A 1 72 ? -20.427 2.186 6.805 1.00 89.56 72 LYS A N 1
ATOM 599 C CA . LYS A 1 72 ? -21.526 2.031 5.835 1.00 89.56 72 LYS A CA 1
ATOM 600 C C . LYS A 1 72 ? -20.994 1.519 4.492 1.00 89.56 72 LYS A C 1
ATOM 602 O O . LYS A 1 72 ? -19.959 1.996 4.026 1.00 89.56 72 LYS A O 1
ATOM 607 N N . THR A 1 73 ? -21.737 0.625 3.842 1.00 86.88 73 THR A N 1
ATOM 608 C CA . THR A 1 73 ? -21.365 0.016 2.553 1.00 86.88 73 THR A CA 1
ATOM 609 C C . THR A 1 73 ? -21.030 1.057 1.485 1.00 86.88 73 THR A C 1
ATOM 611 O O . THR A 1 73 ? -19.999 0.937 0.832 1.00 86.88 73 THR A O 1
ATOM 614 N N . SER A 1 74 ? -21.813 2.137 1.380 1.00 86.25 74 SER A N 1
ATOM 615 C CA . SER A 1 74 ? -21.558 3.229 0.427 1.00 86.25 74 SER A CA 1
ATOM 616 C C . SER A 1 74 ? -20.177 3.865 0.601 1.00 86.25 74 SER A C 1
ATOM 618 O O . SER A 1 74 ? -19.475 4.093 -0.378 1.00 86.25 74 SER A O 1
ATOM 620 N N . LYS A 1 75 ? -19.732 4.081 1.845 1.00 83.88 75 LYS A N 1
ATOM 621 C CA . LYS A 1 75 ? -18.391 4.616 2.123 1.00 83.88 75 LYS A CA 1
ATOM 622 C C . LYS A 1 75 ? -17.291 3.643 1.709 1.00 83.88 75 LYS A C 1
ATOM 624 O O . LYS A 1 75 ? -16.276 4.085 1.188 1.00 83.88 75 LYS A O 1
ATOM 629 N N . ARG A 1 76 ? -17.488 2.335 1.908 1.00 84.19 76 ARG A N 1
ATOM 630 C CA . ARG A 1 76 ? -16.511 1.318 1.483 1.00 84.19 76 ARG A CA 1
ATOM 631 C C . ARG A 1 76 ? -16.348 1.304 -0.034 1.00 84.19 76 ARG A C 1
ATOM 633 O O . ARG A 1 76 ? -15.224 1.272 -0.514 1.00 84.19 76 ARG A O 1
ATOM 640 N N . VAL A 1 77 ? -17.459 1.381 -0.766 1.00 84.94 77 VAL A N 1
ATOM 641 C CA . VAL A 1 77 ? -17.450 1.435 -2.236 1.00 84.94 77 VAL A CA 1
ATOM 642 C C . VAL A 1 77 ? -16.728 2.688 -2.730 1.00 84.94 77 VAL A C 1
ATOM 644 O O . VAL A 1 77 ? -15.883 2.585 -3.610 1.00 84.94 77 VAL A O 1
ATOM 647 N N . ILE A 1 78 ? -16.984 3.850 -2.122 1.00 87.75 78 ILE A N 1
ATOM 648 C CA . ILE A 1 78 ? -16.275 5.094 -2.463 1.00 87.75 78 ILE A CA 1
ATOM 649 C C . ILE A 1 78 ? -14.769 4.958 -2.214 1.00 87.75 78 ILE A C 1
ATOM 651 O O . ILE A 1 78 ? -13.981 5.367 -3.059 1.00 87.75 78 ILE A O 1
ATOM 655 N N . ILE A 1 79 ? -14.362 4.361 -1.089 1.00 85.81 79 ILE A N 1
ATOM 656 C CA . ILE A 1 79 ? -12.943 4.135 -0.782 1.00 85.81 79 ILE A CA 1
ATOM 657 C C . ILE A 1 79 ? -12.304 3.225 -1.840 1.00 85.81 79 ILE 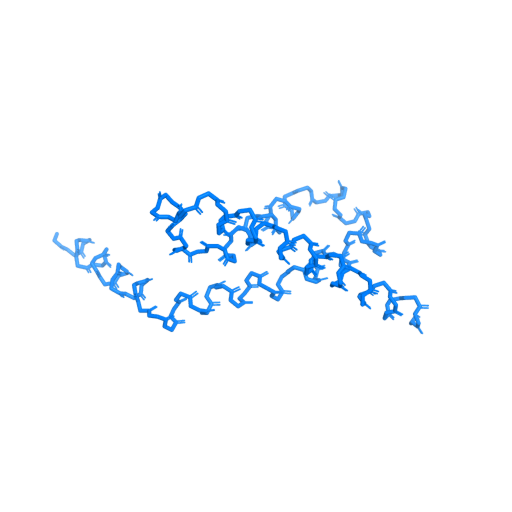A C 1
ATOM 659 O O . ILE A 1 79 ? -11.268 3.582 -2.395 1.00 85.81 79 ILE A O 1
ATOM 663 N N . LEU A 1 80 ? -12.942 2.104 -2.186 1.00 84.50 80 LEU A N 1
ATOM 664 C CA . LEU A 1 80 ? -12.453 1.197 -3.231 1.00 84.50 80 LEU A CA 1
ATOM 665 C C . LEU A 1 80 ? -12.320 1.896 -4.589 1.00 84.50 80 LEU A C 1
ATOM 667 O O . LEU A 1 80 ? -11.283 1.782 -5.238 1.00 84.50 80 LEU A O 1
ATOM 671 N N . LEU A 1 81 ? -13.334 2.666 -4.993 1.00 86.38 81 LEU A N 1
ATOM 672 C CA . LEU A 1 81 ? -13.288 3.452 -6.227 1.00 86.38 81 LEU A CA 1
ATOM 673 C C . LEU A 1 81 ? -12.163 4.490 -6.189 1.00 86.38 81 LEU A C 1
ATOM 675 O O . LEU A 1 81 ? -11.440 4.640 -7.168 1.00 86.38 81 LEU A O 1
ATOM 679 N N . SER A 1 82 ? -11.968 5.168 -5.055 1.00 85.69 82 SER A N 1
ATOM 680 C CA . SER A 1 82 ? -10.895 6.154 -4.902 1.00 85.69 82 SER A CA 1
ATOM 681 C C . SER A 1 82 ? -9.503 5.526 -5.002 1.00 85.69 82 SER A C 1
ATOM 683 O O . SER A 1 82 ? -8.630 6.103 -5.645 1.00 85.69 82 SER A O 1
ATOM 685 N N . TYR A 1 83 ? -9.308 4.322 -4.451 1.00 84.12 83 TYR A N 1
ATOM 686 C CA . TYR A 1 83 ? -8.063 3.571 -4.613 1.00 84.12 83 TYR A CA 1
ATOM 687 C C . TYR A 1 83 ? -7.834 3.177 -6.066 1.00 84.12 83 TYR A C 1
ATOM 689 O O . TYR A 1 83 ? -6.730 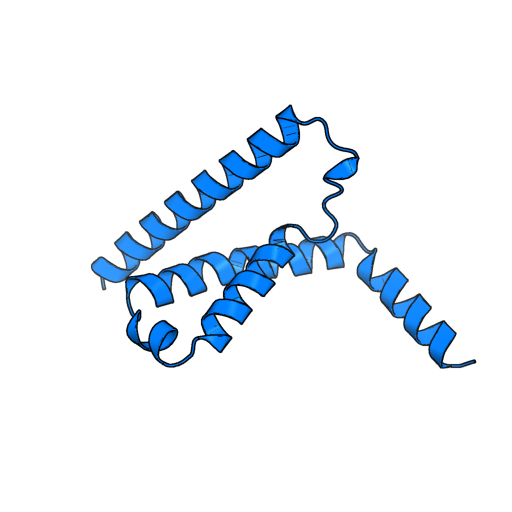3.336 -6.572 1.00 84.12 83 TYR A O 1
ATOM 697 N N . LEU A 1 84 ? -8.875 2.707 -6.754 1.00 83.69 84 LEU A N 1
ATOM 698 C CA . LEU A 1 84 ? -8.772 2.298 -8.151 1.00 83.69 84 LEU A CA 1
ATOM 699 C C . LEU A 1 84 ? -8.396 3.486 -9.048 1.00 83.69 84 LEU A C 1
ATOM 701 O O . LEU A 1 84 ? -7.479 3.379 -9.860 1.00 83.69 84 LEU A O 1
ATOM 705 N N . VAL A 1 85 ? -9.029 4.643 -8.835 1.00 88.31 85 VAL A N 1
ATOM 706 C CA . VAL A 1 85 ? -8.665 5.901 -9.504 1.00 88.31 85 VAL A CA 1
ATOM 707 C C . VAL A 1 85 ? -7.220 6.293 -9.188 1.00 88.31 85 VAL A C 1
ATOM 709 O O . VAL A 1 85 ? -6.470 6.623 -10.104 1.00 88.31 85 VAL A O 1
ATOM 712 N N . ALA A 1 86 ? -6.795 6.211 -7.925 1.00 85.25 86 ALA A N 1
ATOM 713 C CA . ALA A 1 86 ? -5.422 6.528 -7.539 1.00 85.25 86 ALA A CA 1
ATOM 714 C C . ALA A 1 86 ? -4.398 5.595 -8.208 1.00 85.25 86 ALA A C 1
ATOM 716 O O . ALA A 1 86 ? -3.380 6.074 -8.699 1.00 85.25 86 ALA A O 1
ATOM 717 N N . CYS A 1 87 ? -4.681 4.293 -8.308 1.00 83.69 87 CYS A N 1
ATOM 718 C CA . CYS A 1 87 ? -3.828 3.338 -9.016 1.00 83.69 87 CYS A CA 1
ATOM 719 C C . CYS A 1 87 ? -3.705 3.673 -10.508 1.00 83.69 87 CYS A C 1
ATOM 721 O O . CYS A 1 87 ? -2.595 3.671 -11.036 1.00 83.69 87 CYS A O 1
ATOM 723 N N . ILE A 1 88 ? -4.819 4.000 -11.177 1.00 85.38 88 ILE A N 1
ATOM 724 C CA . ILE A 1 88 ? -4.814 4.399 -12.595 1.00 85.38 88 ILE A CA 1
ATOM 725 C C . ILE A 1 88 ? -3.991 5.676 -12.789 1.00 85.38 88 ILE A C 1
ATOM 727 O O . ILE A 1 88 ? -3.148 5.729 -13.681 1.00 85.38 88 ILE A O 1
ATOM 731 N N . ILE A 1 89 ? -4.192 6.687 -11.938 1.00 87.50 89 ILE A N 1
ATOM 732 C CA . ILE A 1 89 ? -3.445 7.950 -12.003 1.00 87.50 89 ILE A CA 1
ATOM 733 C C . ILE A 1 89 ? -1.952 7.709 -11.759 1.00 87.50 89 ILE A C 1
ATOM 735 O O . ILE A 1 89 ? -1.128 8.187 -12.535 1.00 87.50 89 ILE A O 1
ATOM 739 N N . CYS A 1 90 ? -1.587 6.945 -10.724 1.00 85.62 90 CYS A N 1
ATOM 740 C CA . CYS A 1 90 ? -0.195 6.592 -10.452 1.00 85.62 90 CYS A CA 1
ATOM 741 C C . CYS A 1 90 ? 0.437 5.861 -11.638 1.00 85.62 90 CYS A C 1
ATOM 743 O O . CYS A 1 90 ? 1.534 6.225 -12.050 1.00 85.62 90 CYS A O 1
ATOM 745 N N . GLY A 1 91 ? -0.257 4.880 -12.218 1.00 83.31 91 GLY A N 1
ATOM 746 C CA . GLY A 1 91 ? 0.238 4.164 -13.389 1.00 83.31 91 GLY A CA 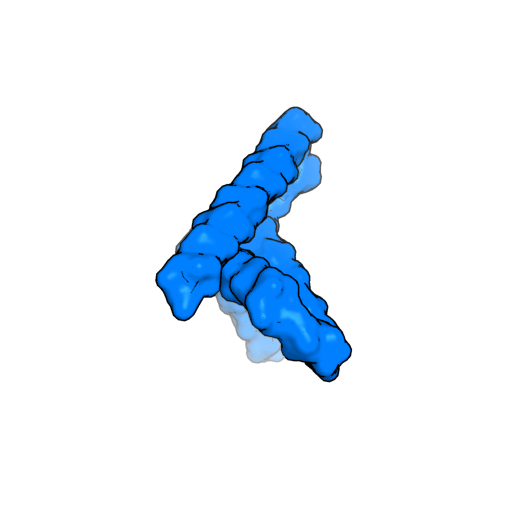1
ATOM 747 C C . GLY A 1 91 ? 0.405 5.060 -14.607 1.00 83.31 91 GLY A C 1
ATOM 748 O O . GLY A 1 91 ? 1.441 4.994 -15.258 1.00 83.31 91 GLY A O 1
ATOM 749 N N . TYR A 1 92 ? -0.547 5.956 -14.868 1.00 85.19 92 TYR A N 1
ATOM 750 C CA . TYR A 1 92 ? -0.450 6.919 -15.961 1.00 85.19 92 TYR A CA 1
ATOM 751 C C . TYR A 1 92 ? 0.732 7.883 -15.784 1.00 85.19 92 TYR A C 1
ATOM 753 O O . TYR A 1 92 ? 1.505 8.086 -16.717 1.00 85.19 92 TYR A O 1
ATOM 761 N N . ILE A 1 93 ? 0.919 8.440 -14.582 1.00 85.12 93 ILE A N 1
ATOM 762 C CA . ILE A 1 93 ? 2.052 9.327 -14.275 1.00 85.12 93 ILE A CA 1
ATOM 763 C C . ILE A 1 93 ? 3.378 8.585 -14.464 1.00 85.12 93 ILE A C 1
ATOM 765 O O . ILE A 1 93 ? 4.269 9.085 -15.146 1.00 85.12 93 ILE A O 1
ATOM 769 N N . VAL A 1 94 ? 3.502 7.386 -13.890 1.00 86.19 94 VAL A N 1
ATOM 770 C CA . VAL A 1 94 ? 4.710 6.557 -13.996 1.00 86.19 94 VAL A CA 1
ATOM 771 C C . VAL A 1 94 ? 4.994 6.174 -15.449 1.00 86.19 94 VAL A C 1
ATOM 773 O O . VAL A 1 94 ? 6.146 6.226 -15.867 1.00 86.19 94 VAL A O 1
ATOM 776 N N . TYR A 1 95 ? 3.962 5.845 -16.229 1.00 82.75 95 TYR A N 1
ATOM 777 C CA . TYR A 1 95 ? 4.078 5.552 -17.655 1.00 82.75 95 TYR A CA 1
ATOM 778 C C . TYR A 1 95 ? 4.598 6.760 -18.443 1.00 82.75 95 TYR A C 1
ATOM 780 O O . TYR A 1 95 ? 5.575 6.643 -19.174 1.00 82.75 95 TYR A O 1
ATOM 788 N N . ILE A 1 96 ? 4.004 7.944 -18.249 1.00 87.62 96 ILE A N 1
ATOM 789 C CA . ILE A 1 96 ? 4.447 9.177 -18.917 1.00 87.62 96 ILE A CA 1
ATOM 790 C C . ILE A 1 96 ? 5.899 9.516 -18.560 1.00 87.62 96 ILE A C 1
ATOM 792 O O . ILE A 1 96 ? 6.654 9.925 -19.439 1.00 87.62 96 ILE A O 1
ATOM 796 N N . ILE A 1 97 ? 6.293 9.364 -17.291 1.00 83.88 97 ILE A N 1
ATOM 797 C CA . ILE A 1 97 ? 7.673 9.607 -16.849 1.00 83.88 97 ILE A CA 1
ATOM 798 C C . ILE A 1 97 ? 8.625 8.596 -17.493 1.00 83.88 97 ILE A C 1
ATOM 800 O O . ILE A 1 97 ? 9.645 8.999 -18.041 1.00 83.88 97 ILE A O 1
ATOM 804 N N . GLY A 1 98 ? 8.286 7.307 -17.452 1.00 79.44 98 GLY A N 1
ATOM 805 C CA . GLY A 1 98 ? 9.151 6.242 -17.954 1.00 79.44 98 GLY A CA 1
ATOM 806 C C . GLY A 1 98 ? 9.227 6.141 -19.479 1.00 79.44 98 GLY A C 1
ATOM 807 O O . GLY A 1 98 ? 10.208 5.618 -19.971 1.00 79.44 98 GLY A O 1
ATOM 808 N N . CYS A 1 99 ? 8.243 6.647 -20.232 1.00 79.75 99 CYS A N 1
ATOM 809 C CA . CYS A 1 99 ? 8.330 6.764 -21.696 1.00 79.75 99 CYS A CA 1
ATOM 810 C C . CYS A 1 99 ? 8.991 8.068 -22.169 1.00 79.75 99 CYS A C 1
ATOM 812 O O . CYS A 1 99 ? 9.303 8.197 -23.351 1.00 79.75 99 CYS A O 1
ATOM 814 N N . LYS A 1 100 ? 9.132 9.068 -21.289 1.00 70.38 100 LYS A N 1
ATOM 815 C CA . LYS A 1 100 ? 9.878 10.303 -21.581 1.00 70.38 100 LYS A CA 1
ATOM 816 C C . LYS A 1 100 ? 11.382 10.171 -21.323 1.00 70.38 100 LYS A C 1
ATOM 818 O O . LYS A 1 100 ? 12.120 11.041 -21.779 1.00 70.38 100 LYS A O 1
ATOM 823 N N . PHE A 1 101 ? 11.793 9.154 -20.573 1.00 53.31 101 PHE A N 1
ATOM 824 C CA . PHE A 1 101 ? 13.183 8.752 -20.355 1.00 53.31 101 PHE A CA 1
ATOM 825 C C . PHE A 1 101 ? 13.532 7.572 -21.259 1.00 53.31 101 PHE A C 1
ATOM 827 O O . PHE A 1 101 ? 14.721 7.476 -21.630 1.00 53.31 101 PHE A O 1
#